Protein AF-A0A3N5PCS7-F1 (afdb_monomer)

pLDDT: mean 77.12, std 12.16, range [42.31, 93.19]

Secondary structure (DSSP, 8-state):
---SS-----HHHHHHTT--SSEEEEEETTEEEEEE--------S--HHHHHHHHHHHHHSPPPSSTTTTTSHHHHHH----

Sequence (82 aa):
MTVREGVWIDEEWLRTAGLGRDLQIEVQPGEIRISDLPAERKSDEPSLRGWETFRDMGRKAKPGKLPNASVDHDRYLYGKGK

Foldseek 3Di:
DDDPDDDDDDPVNCVVVVEDPAWDWDDDVVDIDIDHDPPPCPVPPDPPVNVVVVVVCVVPDDQDPDNPCVPCVCCVVPVPDD

Structure (mmCIF, N/CA/C/O backbone):
data_AF-A0A3N5PCS7-F1
#
_entry.id   AF-A0A3N5PCS7-F1
#
loop_
_atom_site.group_PDB
_atom_site.id
_atom_site.type_symbol
_atom_site.label_atom_id
_atom_site.label_alt_id
_atom_site.label_comp_id
_atom_site.label_asym_id
_atom_site.label_entity_id
_atom_site.label_seq_id
_atom_site.pdbx_PDB_ins_code
_atom_site.Cartn_x
_atom_site.Cartn_y
_atom_site.Cartn_z
_atom_site.occupancy
_atom_site.B_iso_or_equiv
_atom_site.auth_seq_id
_atom_site.auth_comp_id
_atom_site.auth_asym_id
_atom_site.auth_atom_id
_atom_site.pdbx_PDB_model_num
ATOM 1 N N . MET A 1 1 ? 8.866 -9.868 15.739 1.00 47.50 1 MET A N 1
ATOM 2 C CA . MET A 1 1 ? 7.614 -9.094 15.842 1.00 47.50 1 MET A CA 1
ATOM 3 C C . MET A 1 1 ? 6.653 -9.950 16.641 1.00 47.50 1 MET A C 1
ATOM 5 O O . MET A 1 1 ? 6.263 -11.002 16.158 1.00 47.50 1 MET A O 1
ATOM 9 N N . THR A 1 2 ? 6.415 -9.602 17.902 1.00 54.25 2 THR A N 1
ATOM 10 C CA . THR A 1 2 ? 5.686 -10.470 18.836 1.00 54.25 2 THR A CA 1
ATOM 11 C C . THR A 1 2 ? 4.298 -9.878 19.017 1.00 54.25 2 THR A C 1
ATOM 13 O O . THR A 1 2 ? 4.159 -8.819 19.629 1.00 54.25 2 THR A O 1
ATOM 16 N N . VAL A 1 3 ? 3.292 -10.506 18.407 1.00 64.50 3 VAL A N 1
ATOM 17 C CA . VAL A 1 3 ? 1.886 -10.124 18.586 1.00 64.50 3 VAL A CA 1
ATOM 18 C C . VAL A 1 3 ? 1.545 -10.316 20.062 1.00 64.50 3 VAL A C 1
ATOM 20 O O . VAL A 1 3 ? 1.770 -11.398 20.599 1.00 64.50 3 VAL A O 1
ATOM 23 N N . ARG A 1 4 ? 1.077 -9.254 20.729 1.00 74.00 4 ARG A N 1
ATOM 24 C CA . ARG A 1 4 ? 0.691 -9.316 22.147 1.00 74.00 4 ARG A CA 1
ATOM 25 C C . ARG A 1 4 ? -0.680 -9.965 22.313 1.00 74.00 4 ARG A C 1
ATOM 27 O O . ARG A 1 4 ? -0.812 -10.879 23.111 1.00 74.00 4 ARG A O 1
ATOM 34 N N . GLU A 1 5 ? -1.646 -9.5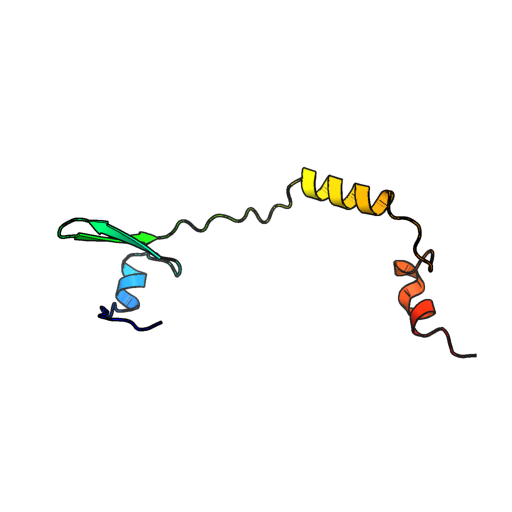28 21.513 1.00 74.12 5 GLU A N 1
ATOM 35 C CA . GLU A 1 5 ? -3.002 -10.069 21.405 1.00 74.12 5 GLU A CA 1
ATOM 36 C C . GLU A 1 5 ? -3.473 -9.851 19.960 1.00 74.12 5 GLU A C 1
ATOM 38 O O . GLU A 1 5 ? -3.048 -8.891 19.310 1.00 74.12 5 GLU A O 1
ATOM 43 N N . GLY A 1 6 ? -4.287 -10.762 19.430 1.00 80.38 6 GLY A N 1
ATOM 44 C CA . GLY A 1 6 ? -4.745 -10.718 18.043 1.00 80.38 6 GLY A CA 1
ATOM 45 C C . GLY A 1 6 ? -6.177 -11.214 17.917 1.00 80.38 6 GLY A C 1
ATOM 46 O O . GLY A 1 6 ? -6.597 -12.109 18.648 1.00 80.38 6 GLY A O 1
ATOM 47 N N . VAL A 1 7 ? -6.913 -10.627 16.979 1.00 83.75 7 VAL A N 1
ATOM 48 C CA . VAL A 1 7 ? -8.267 -11.048 16.615 1.00 83.75 7 VAL A CA 1
ATOM 49 C C . VAL A 1 7 ? -8.184 -11.784 15.287 1.00 83.75 7 VAL A C 1
ATOM 51 O O . VAL A 1 7 ? -7.588 -11.283 14.335 1.00 83.75 7 VAL A O 1
ATOM 54 N N . TRP A 1 8 ? -8.775 -12.974 15.232 1.00 86.00 8 TRP A N 1
ATOM 55 C CA . TRP A 1 8 ? -8.942 -13.701 13.981 1.00 86.00 8 TRP A CA 1
ATOM 56 C C . TRP A 1 8 ? -10.191 -13.193 13.274 1.00 86.00 8 TRP A C 1
ATOM 58 O O . TRP A 1 8 ? -11.284 -13.225 13.837 1.00 86.00 8 TRP A O 1
ATOM 68 N N . ILE A 1 9 ? -10.005 -12.716 12.048 1.00 84.25 9 ILE A N 1
ATOM 69 C CA . ILE A 1 9 ? -11.083 -12.301 11.157 1.00 84.25 9 ILE A CA 1
ATOM 70 C C . ILE A 1 9 ? -11.147 -13.329 10.036 1.00 84.25 9 ILE A C 1
ATOM 72 O O . ILE A 1 9 ? -10.120 -13.683 9.456 1.00 84.25 9 ILE A O 1
ATOM 76 N N . ASP A 1 10 ? -12.351 -13.817 9.768 1.00 87.38 10 ASP A N 1
ATOM 77 C CA . ASP A 1 10 ? -12.587 -14.774 8.699 1.00 87.38 10 ASP A CA 1
ATOM 78 C C . ASP A 1 10 ? -12.362 -14.133 7.314 1.00 87.38 10 ASP A C 1
ATOM 80 O O . ASP A 1 10 ? -12.712 -12.973 7.076 1.00 87.38 10 ASP A O 1
ATOM 84 N N . GLU A 1 11 ? -11.764 -14.883 6.389 1.00 82.75 11 GLU A N 1
ATOM 85 C CA . GLU A 1 11 ? -11.452 -14.377 5.049 1.00 82.75 11 GLU A CA 1
ATOM 86 C C . GLU A 1 11 ? -12.720 -14.081 4.228 1.00 82.75 11 GLU A C 1
ATOM 88 O O . GLU A 1 11 ? -12.753 -13.118 3.458 1.00 82.75 11 GLU A O 1
ATOM 93 N N . GLU A 1 12 ? -13.782 -14.870 4.396 1.00 88.06 12 GLU A N 1
ATOM 94 C CA . GLU A 1 12 ? -15.069 -14.649 3.736 1.00 88.06 12 GLU A CA 1
ATOM 95 C C . GLU A 1 12 ? -15.720 -13.354 4.227 1.00 88.06 12 GLU A C 1
ATOM 97 O O . GLU A 1 12 ? -16.308 -12.612 3.434 1.00 88.06 12 GLU A O 1
ATOM 102 N N . TRP A 1 13 ? -15.545 -13.025 5.511 1.00 90.06 13 TRP A N 1
ATOM 103 C CA . TRP A 1 13 ? -15.994 -11.747 6.059 1.00 90.06 13 TRP A CA 1
ATOM 104 C C . TRP A 1 13 ? -15.280 -10.570 5.387 1.00 90.06 13 TRP A C 1
ATOM 106 O O . TRP A 1 13 ? -15.948 -9.639 4.937 1.00 90.06 13 TRP A O 1
ATOM 116 N N . LEU A 1 14 ? -13.949 -10.633 5.241 1.00 84.88 14 LEU A N 1
ATOM 117 C CA . LEU A 1 14 ? -13.171 -9.587 4.558 1.00 84.88 14 LEU A CA 1
ATOM 118 C C . LEU A 1 14 ? -13.640 -9.393 3.110 1.00 84.88 14 LEU A C 1
ATOM 120 O O . LEU A 1 14 ? -13.852 -8.265 2.667 1.00 84.88 14 LEU A O 1
ATOM 124 N N . ARG A 1 15 ? -13.884 -10.497 2.395 1.00 83.69 15 ARG A N 1
ATOM 125 C CA . ARG A 1 15 ? -14.399 -10.472 1.017 1.00 83.69 15 ARG A CA 1
ATOM 126 C C . ARG A 1 15 ? -15.801 -9.873 0.936 1.00 83.69 15 ARG A C 1
ATOM 128 O O . ARG A 1 15 ? -16.067 -9.071 0.045 1.00 83.69 15 ARG A O 1
ATOM 135 N N . THR A 1 16 ? -16.684 -10.236 1.864 1.00 88.25 16 THR A N 1
ATOM 136 C CA . THR A 1 16 ? -18.066 -9.729 1.925 1.00 88.25 16 THR A CA 1
ATOM 137 C C . THR A 1 16 ? -18.109 -8.242 2.264 1.00 88.25 16 THR A C 1
ATOM 139 O O . THR A 1 16 ? -18.925 -7.508 1.713 1.00 88.25 16 THR A O 1
ATOM 142 N N . ALA A 1 17 ? -17.196 -7.779 3.121 1.00 87.00 17 ALA A N 1
ATOM 143 C CA . ALA A 1 17 ? -17.018 -6.366 3.442 1.00 87.00 17 ALA A CA 1
ATOM 144 C C . ALA A 1 17 ? -16.463 -5.542 2.263 1.00 87.00 17 ALA A C 1
ATOM 146 O O . ALA A 1 17 ? -16.381 -4.319 2.359 1.00 87.00 17 ALA A O 1
ATOM 147 N N . GLY A 1 18 ? -16.095 -6.194 1.154 1.00 85.56 18 GLY A N 1
ATOM 148 C CA . GLY A 1 18 ? -15.491 -5.550 -0.006 1.00 85.56 18 GLY A CA 1
ATOM 149 C C . GLY A 1 18 ? -14.058 -5.094 0.241 1.00 85.56 18 GLY A C 1
ATOM 150 O O . GLY A 1 18 ? -13.559 -4.298 -0.545 1.00 85.56 18 GLY A O 1
ATOM 151 N N . LEU A 1 19 ? -13.418 -5.592 1.305 1.00 85.44 19 LEU A N 1
ATOM 152 C CA . LEU A 1 19 ? -12.083 -5.178 1.702 1.00 85.44 19 LEU A CA 1
ATOM 153 C C . LEU A 1 19 ? -11.006 -5.906 0.877 1.00 85.44 19 LEU A C 1
ATOM 155 O O . LEU A 1 19 ? -11.086 -7.109 0.611 1.00 85.44 19 LEU A O 1
ATOM 159 N N . GLY A 1 20 ? -9.990 -5.163 0.456 1.00 77.06 20 GLY A N 1
ATOM 160 C CA . GLY A 1 20 ? -8.842 -5.616 -0.313 1.00 77.06 20 GLY A CA 1
ATOM 161 C C . GLY A 1 20 ? -7.749 -6.268 0.537 1.00 77.06 20 GLY A C 1
ATOM 162 O O . GLY A 1 20 ? -7.921 -6.608 1.703 1.00 77.06 20 GLY A O 1
ATOM 163 N N . ARG A 1 21 ? -6.578 -6.472 -0.079 1.00 76.25 21 ARG A N 1
ATOM 164 C CA . ARG A 1 21 ? -5.405 -7.065 0.595 1.00 76.25 21 ARG A CA 1
ATOM 165 C C . ARG A 1 21 ? -4.698 -6.086 1.528 1.00 76.25 21 ARG A C 1
ATOM 167 O O . ARG A 1 21 ? -4.108 -6.513 2.516 1.00 76.25 21 ARG A O 1
ATOM 174 N N . ASP A 1 22 ? -4.752 -4.804 1.187 1.00 83.50 22 ASP A N 1
ATOM 175 C CA . ASP A 1 22 ? -4.108 -3.731 1.929 1.00 83.50 22 ASP A CA 1
ATOM 176 C C . ASP A 1 22 ? -5.170 -2.994 2.744 1.00 83.50 22 ASP A C 1
ATOM 178 O O . ASP A 1 22 ? -6.050 -2.326 2.199 1.00 83.50 22 ASP A O 1
ATOM 182 N N . LEU A 1 23 ? -5.090 -3.147 4.062 1.00 85.38 23 LEU A N 1
ATOM 183 C CA . LEU A 1 23 ? -6.065 -2.608 5.002 1.00 85.38 23 LEU A CA 1
ATOM 184 C C . LEU A 1 23 ? -5.461 -1.445 5.784 1.00 85.38 23 LEU A C 1
ATOM 186 O O . LEU A 1 23 ? -4.312 -1.497 6.226 1.00 85.38 23 LEU A O 1
ATOM 190 N N . GLN A 1 24 ? -6.271 -0.419 6.012 1.00 86.50 24 GLN A N 1
ATOM 191 C CA . GLN A 1 24 ? -6.004 0.648 6.961 1.00 86.50 24 GLN A CA 1
ATOM 192 C C . GLN A 1 24 ? -6.819 0.400 8.232 1.00 86.50 24 GLN A C 1
ATOM 194 O O . GLN A 1 24 ? -8.018 0.130 8.169 1.00 86.50 24 GLN A O 1
ATOM 199 N N . ILE A 1 25 ? -6.161 0.500 9.389 1.00 88.19 25 ILE A N 1
ATOM 200 C CA . ILE A 1 25 ? -6.797 0.349 10.700 1.00 88.19 25 ILE A CA 1
ATOM 201 C C . ILE A 1 25 ? -6.727 1.688 11.432 1.00 88.19 25 ILE A C 1
ATOM 203 O O . ILE A 1 25 ? -5.639 2.226 11.644 1.00 88.19 25 ILE A O 1
ATOM 207 N N . GLU A 1 26 ? -7.880 2.204 11.849 1.00 89.75 26 GLU A N 1
ATOM 208 C CA . GLU A 1 26 ? -8.003 3.379 12.710 1.00 89.75 26 GLU A CA 1
ATOM 209 C C . GLU A 1 26 ? -8.637 2.968 14.044 1.00 89.75 26 GLU A C 1
ATOM 211 O O . GLU A 1 26 ? -9.637 2.251 14.080 1.00 89.75 26 GLU A O 1
ATOM 216 N N . VAL A 1 27 ? -8.050 3.410 15.157 1.00 90.94 27 VAL A N 1
ATOM 217 C CA . VAL A 1 27 ? -8.530 3.081 16.505 1.00 90.94 27 VAL A CA 1
ATOM 218 C C . VAL A 1 27 ? -9.114 4.333 17.145 1.00 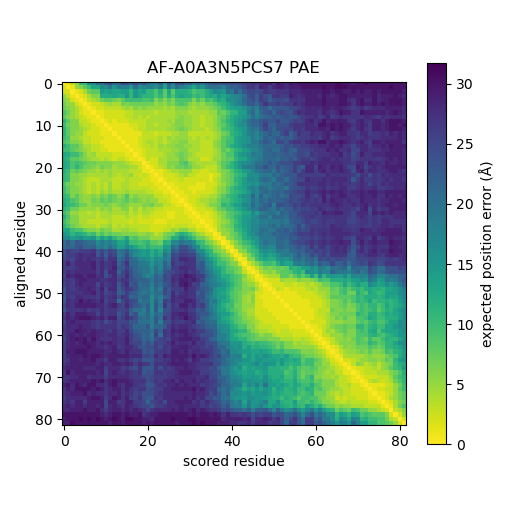90.94 27 VAL A C 1
ATOM 220 O O . VAL A 1 27 ? -8.413 5.330 17.318 1.00 90.94 27 VAL A O 1
ATOM 223 N N . GLN A 1 28 ? -10.386 4.263 17.528 1.00 90.88 28 GLN A N 1
ATOM 224 C CA . GLN A 1 28 ? -11.101 5.304 18.262 1.00 90.88 28 GLN A CA 1
ATOM 225 C C . GLN A 1 28 ? -11.561 4.760 19.628 1.00 90.88 28 GLN A C 1
ATOM 227 O O . GLN A 1 28 ? -11.608 3.545 19.838 1.00 90.88 28 GLN A O 1
ATOM 232 N N . PRO A 1 29 ? -11.887 5.623 20.607 1.00 93.19 29 PRO A N 1
ATOM 233 C CA . PRO A 1 29 ? -12.413 5.160 21.887 1.00 93.19 29 PRO A CA 1
ATOM 234 C C . PRO A 1 29 ? -13.694 4.331 21.700 1.00 93.19 29 PRO A C 1
ATOM 236 O O . PRO A 1 29 ? -14.731 4.861 21.314 1.00 93.19 29 PRO A O 1
ATOM 239 N N . GLY A 1 30 ? -13.614 3.027 21.980 1.00 92.25 30 GLY A N 1
ATOM 240 C CA . GLY A 1 30 ? -14.736 2.091 21.849 1.00 92.25 30 GLY A CA 1
ATOM 241 C C . GLY A 1 30 ? -14.972 1.528 20.442 1.00 92.25 30 GLY A C 1
ATOM 242 O O . GLY A 1 30 ? -15.905 0.748 20.276 1.00 92.25 30 GLY A O 1
ATOM 243 N N . GLU A 1 31 ? -14.147 1.871 19.446 1.00 91.81 31 GLU A N 1
ATOM 244 C CA . GLU A 1 31 ? -14.346 1.446 18.053 1.00 91.81 31 GLU A CA 1
ATOM 245 C C . GLU A 1 31 ? -13.011 1.180 17.332 1.00 91.81 31 GLU A C 1
ATOM 247 O O . GLU A 1 31 ? -12.047 1.932 17.473 1.00 91.81 31 GLU A O 1
ATOM 252 N N . ILE A 1 32 ? -12.963 0.123 16.515 1.00 89.44 32 ILE A N 1
ATOM 253 C CA . ILE A 1 32 ? -11.882 -0.121 15.551 1.00 89.44 32 ILE A CA 1
ATOM 254 C C . ILE A 1 32 ? -12.493 -0.061 14.154 1.00 89.44 32 ILE A C 1
ATOM 256 O O . ILE A 1 32 ? -13.403 -0.829 13.846 1.00 89.44 32 ILE A O 1
ATOM 260 N N . ARG A 1 33 ? -11.981 0.835 13.308 1.00 89.38 33 ARG A N 1
ATOM 261 C CA . ARG A 1 33 ? -12.395 0.969 11.910 1.00 89.38 33 ARG A CA 1
ATOM 262 C C . ARG A 1 33 ? -11.369 0.315 11.004 1.00 89.38 33 ARG A C 1
ATOM 264 O O . ARG A 1 33 ? -10.176 0.589 11.114 1.00 89.38 33 ARG A O 1
ATOM 271 N N . ILE A 1 34 ? -11.857 -0.538 10.112 1.00 89.12 34 ILE A N 1
ATOM 272 C CA . ILE A 1 34 ? -11.067 -1.189 9.071 1.00 89.12 34 ILE A CA 1
ATOM 273 C C . ILE A 1 34 ? -11.590 -0.666 7.740 1.00 89.12 34 ILE A C 1
ATOM 275 O O . ILE A 1 34 ? -12.779 -0.793 7.450 1.00 89.12 34 ILE A O 1
ATOM 279 N N . SER A 1 35 ? -10.714 -0.060 6.952 1.00 87.88 35 SER A N 1
ATOM 280 C CA . SER A 1 35 ? -11.033 0.437 5.618 1.00 87.88 35 SER A CA 1
ATOM 281 C C . SER A 1 35 ? -10.009 -0.058 4.615 1.00 87.88 35 SER A C 1
ATOM 283 O O . SER A 1 35 ? -8.881 -0.394 4.977 1.00 87.88 35 SER A O 1
ATOM 285 N N . ASP A 1 36 ? -10.380 -0.056 3.341 1.00 86.12 36 ASP A N 1
ATOM 286 C CA . ASP A 1 36 ? -9.401 -0.255 2.285 1.00 86.12 36 ASP A CA 1
ATOM 287 C C . ASP A 1 36 ? -8.397 0.876 2.297 1.00 86.12 36 ASP A C 1
ATOM 289 O O . ASP A 1 36 ? -8.768 2.054 2.294 1.00 86.12 36 ASP A O 1
ATOM 293 N N . LEU A 1 37 ? -7.117 0.513 2.281 1.00 77.75 37 LEU A N 1
ATOM 294 C CA . LEU A 1 37 ? -6.110 1.478 1.909 1.00 77.75 37 LEU A CA 1
ATOM 295 C C . LEU A 1 37 ? -6.321 1.723 0.410 1.00 77.75 37 LEU A C 1
ATOM 297 O O . LEU A 1 37 ? -6.174 0.777 -0.373 1.00 77.75 37 LEU A O 1
ATOM 301 N N . PRO A 1 38 ? -6.700 2.941 -0.030 1.00 63.91 38 PRO A N 1
ATOM 302 C CA . PRO A 1 38 ? -6.723 3.227 -1.449 1.00 63.91 3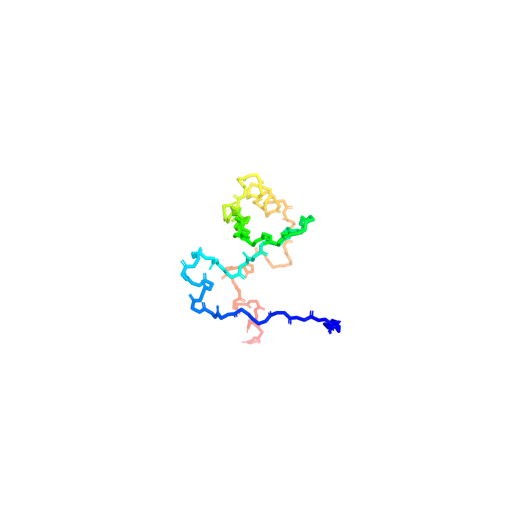8 PRO A CA 1
ATOM 303 C C . PRO A 1 38 ? -5.311 2.942 -1.924 1.00 63.91 38 PRO A C 1
ATOM 305 O O . PRO A 1 38 ? -4.374 3.579 -1.440 1.00 63.91 38 PRO A O 1
ATOM 308 N N . ALA A 1 39 ? -5.158 1.940 -2.797 1.00 56.34 39 ALA A N 1
ATOM 309 C CA . ALA A 1 39 ? -3.881 1.667 -3.422 1.00 56.34 39 ALA A CA 1
ATOM 310 C C . ALA A 1 39 ? -3.377 3.027 -3.885 1.00 56.34 39 ALA A C 1
ATOM 312 O O . ALA A 1 39 ? -4.047 3.675 -4.699 1.00 56.34 39 ALA A O 1
ATOM 313 N N . GLU A 1 40 ? -2.270 3.504 -3.304 1.00 52.97 40 GLU A N 1
ATOM 314 C CA . GLU A 1 40 ? -1.53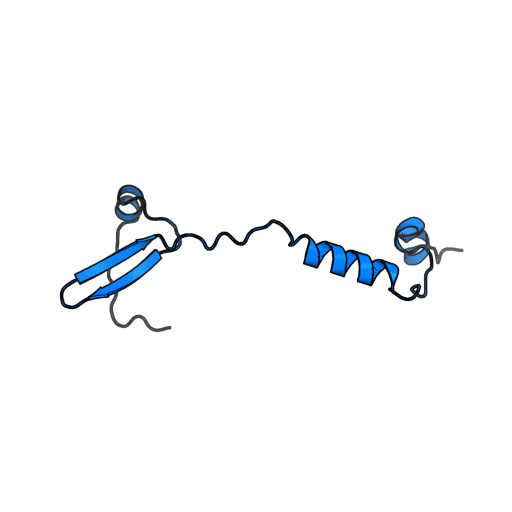9 4.594 -3.914 1.00 52.97 40 GLU A CA 1
ATOM 315 C C . GLU A 1 40 ? -1.342 4.094 -5.330 1.00 52.97 40 GLU A C 1
ATOM 317 O O . GLU A 1 40 ? -0.621 3.119 -5.561 1.00 52.97 40 GLU A O 1
ATOM 322 N N . ARG A 1 41 ? -2.102 4.664 -6.268 1.00 51.16 41 ARG A N 1
ATOM 323 C CA . ARG A 1 41 ? -1.887 4.419 -7.674 1.00 51.16 41 ARG A CA 1
ATOM 324 C C . ARG A 1 41 ? -0.500 4.988 -7.875 1.00 51.16 41 ARG A C 1
ATOM 326 O O . ARG A 1 41 ? -0.356 6.184 -8.110 1.00 51.16 41 ARG A O 1
ATOM 333 N N . LYS A 1 42 ? 0.524 4.148 -7.711 1.00 50.25 42 LYS A N 1
ATOM 334 C CA . LYS A 1 42 ? 1.800 4.342 -8.365 1.00 50.25 42 LYS A CA 1
ATOM 335 C C . LYS A 1 42 ? 1.379 4.497 -9.805 1.00 50.25 42 LYS A C 1
ATOM 337 O O . LYS A 1 42 ? 0.918 3.550 -10.433 1.00 50.25 42 LYS A O 1
ATOM 342 N N . SER A 1 43 ? 1.337 5.744 -10.250 1.00 51.16 43 SER A N 1
ATOM 343 C CA . SER A 1 43 ? 1.150 6.052 -11.643 1.00 51.16 43 SER A CA 1
ATOM 344 C C . SER A 1 43 ? 2.332 5.376 -12.317 1.00 51.16 43 SER A C 1
ATOM 346 O O . SER A 1 43 ? 3.444 5.896 -12.294 1.00 51.16 43 SER A O 1
ATOM 348 N N . ASP A 1 44 ? 2.097 4.184 -12.852 1.00 54.12 44 ASP A N 1
ATOM 349 C CA . ASP A 1 44 ? 3.042 3.464 -13.700 1.00 54.12 44 ASP A CA 1
ATOM 350 C C . ASP A 1 44 ? 3.271 4.209 -15.024 1.00 54.12 44 ASP A C 1
ATOM 352 O O . ASP A 1 44 ? 4.014 3.742 -15.883 1.00 54.12 44 ASP A O 1
ATOM 356 N N . GLU A 1 45 ? 2.670 5.389 -15.203 1.00 57.88 45 GLU A N 1
ATOM 357 C CA . GLU A 1 45 ? 3.099 6.334 -16.216 1.00 57.88 45 GLU A CA 1
ATOM 358 C C . GLU A 1 45 ? 4.447 6.935 -15.803 1.00 57.88 45 GLU A C 1
ATOM 360 O O . GLU A 1 45 ? 4.512 7.741 -14.864 1.00 57.88 45 GLU A O 1
ATOM 365 N N . PRO A 1 46 ? 5.550 6.576 -16.490 1.00 60.50 46 PRO A N 1
ATOM 366 C CA . PRO A 1 46 ? 6.803 7.272 -16.287 1.00 60.50 46 PRO A CA 1
ATOM 367 C C . PRO A 1 46 ? 6.546 8.751 -16.546 1.00 60.50 46 PRO A C 1
ATOM 369 O O . PRO A 1 46 ? 6.091 9.128 -17.627 1.00 60.50 46 PRO A O 1
ATOM 372 N N . SER A 1 47 ? 6.822 9.593 -15.545 1.00 73.44 47 SER A N 1
ATOM 373 C CA . SER A 1 47 ? 6.667 11.037 -15.715 1.00 73.44 47 SER A CA 1
ATOM 374 C C . SER A 1 47 ? 7.378 11.455 -17.006 1.00 73.44 47 SER A C 1
ATOM 376 O O . SER A 1 47 ? 8.550 11.118 -17.200 1.00 73.44 47 SER A O 1
ATOM 378 N N . LEU A 1 48 ? 6.678 12.160 -17.903 1.00 74.19 48 LEU A N 1
ATOM 379 C CA . LEU A 1 48 ? 7.236 12.640 -19.179 1.00 74.19 48 LEU A CA 1
ATOM 380 C C . LEU A 1 48 ? 8.615 13.284 -18.969 1.00 74.19 48 LEU A C 1
ATOM 382 O O . LEU A 1 48 ? 9.565 13.002 -19.694 1.00 74.19 48 LEU A O 1
ATOM 386 N N . ARG A 1 49 ? 8.748 14.034 -17.871 1.00 76.38 49 ARG A N 1
ATOM 387 C CA . ARG A 1 49 ? 9.989 14.658 -17.410 1.00 76.38 49 ARG A CA 1
ATOM 388 C C . ARG A 1 49 ? 11.092 13.660 -17.038 1.00 76.38 49 ARG A C 1
ATOM 390 O O . ARG A 1 49 ? 12.254 13.877 -17.381 1.00 76.38 49 ARG A O 1
ATOM 397 N N . GLY A 1 50 ? 10.763 12.575 -16.338 1.00 79.44 50 GLY A N 1
ATOM 398 C CA . GLY A 1 50 ? 11.706 11.492 -16.048 1.00 79.44 50 GLY A CA 1
ATOM 399 C C . GLY A 1 50 ? 12.192 10.813 -17.328 1.00 79.44 50 GLY A C 1
ATOM 400 O O . GLY A 1 50 ? 13.378 10.507 -17.456 1.00 79.44 50 GLY A O 1
ATOM 401 N N . TRP A 1 51 ? 11.306 10.669 -18.315 1.00 82.44 51 TRP A N 1
ATOM 402 C CA . TRP A 1 51 ? 11.640 10.040 -19.589 1.00 82.44 51 TRP A CA 1
ATOM 403 C C . TRP A 1 51 ? 12.484 10.922 -20.511 1.00 82.44 51 TRP A C 1
ATOM 405 O O . TRP A 1 51 ? 13.436 10.448 -21.137 1.00 82.44 51 TRP A O 1
ATOM 415 N N . GLU A 1 52 ? 12.217 12.224 -20.522 1.00 86.12 52 GLU A N 1
ATOM 416 C CA . GLU A 1 52 ? 13.079 13.223 -21.155 1.00 86.12 52 GLU A CA 1
ATOM 417 C C . GLU A 1 52 ? 14.465 13.267 -20.508 1.00 86.12 52 GLU A C 1
ATOM 419 O O . GLU A 1 52 ? 15.470 13.248 -21.218 1.00 86.12 52 GLU A O 1
ATOM 424 N N . THR A 1 53 ? 14.527 13.239 -19.173 1.00 86.31 53 THR A N 1
ATOM 425 C CA . THR A 1 53 ? 15.792 13.235 -18.421 1.00 86.31 53 THR A CA 1
ATOM 426 C C . THR A 1 53 ? 16.625 11.995 -18.748 1.00 86.31 53 THR A C 1
ATOM 428 O O . THR A 1 53 ? 17.816 12.108 -19.037 1.00 86.31 53 THR A O 1
ATOM 431 N N . PHE A 1 54 ? 16.004 10.814 -18.775 1.00 84.19 54 PHE A N 1
ATOM 432 C CA . PHE A 1 54 ? 16.681 9.569 -19.139 1.00 84.19 54 PHE A CA 1
ATOM 433 C C . PHE A 1 54 ? 17.219 9.600 -20.580 1.00 84.19 54 PHE A C 1
ATOM 435 O O . PHE A 1 54 ? 18.366 9.226 -20.831 1.00 84.19 54 PHE A O 1
ATOM 442 N N . ARG A 1 55 ? 16.427 10.102 -21.538 1.00 85.81 55 ARG A N 1
ATOM 443 C CA . ARG A 1 55 ? 16.874 10.263 -22.933 1.00 85.81 55 ARG A CA 1
ATOM 444 C C . ARG A 1 55 ? 18.021 11.260 -23.065 1.00 85.81 55 ARG A C 1
ATOM 446 O O . ARG A 1 55 ? 18.945 11.013 -23.838 1.00 85.81 55 ARG A O 1
ATOM 453 N N . ASP A 1 56 ? 17.971 12.366 -22.332 1.00 89.56 56 ASP A N 1
ATOM 454 C CA . ASP A 1 56 ? 19.026 13.379 -22.335 1.00 89.56 56 ASP A CA 1
ATOM 455 C C . ASP A 1 56 ? 20.338 12.829 -21.754 1.00 89.56 56 ASP A C 1
ATOM 457 O O . ASP A 1 56 ? 21.400 13.012 -22.350 1.00 89.56 56 ASP A O 1
ATOM 461 N N . MET A 1 57 ? 20.265 12.045 -20.671 1.00 85.69 57 MET A N 1
ATOM 462 C CA . MET A 1 57 ? 21.417 11.308 -20.138 1.00 85.69 57 MET A CA 1
ATOM 463 C C . MET A 1 57 ? 22.009 10.348 -21.174 1.00 85.69 57 MET A C 1
ATOM 465 O O . MET A 1 57 ? 23.224 10.324 -21.344 1.00 85.69 57 MET A O 1
ATOM 469 N N . GLY A 1 58 ? 21.174 9.606 -21.909 1.00 82.69 58 GLY A N 1
ATOM 470 C CA . GLY A 1 58 ? 21.632 8.717 -22.980 1.00 82.69 5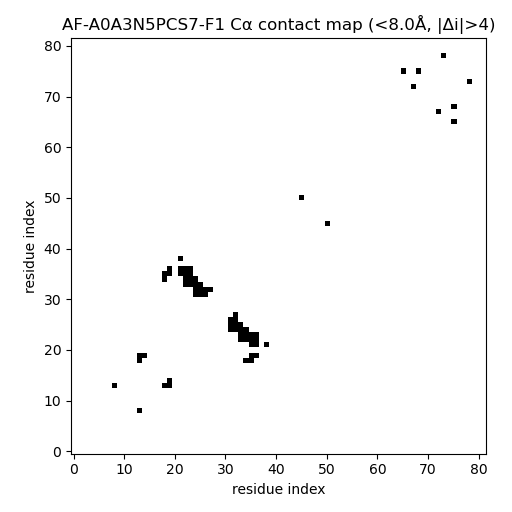8 GLY A CA 1
ATOM 471 C C . GLY A 1 58 ? 22.345 9.454 -24.120 1.00 82.69 58 GLY A C 1
ATOM 472 O O . GLY A 1 58 ? 23.387 9.001 -24.583 1.00 82.69 58 GLY A O 1
ATOM 473 N N . ARG A 1 59 ? 21.838 10.621 -24.544 1.00 81.75 59 ARG A N 1
ATOM 474 C CA . ARG A 1 59 ? 22.475 11.447 -25.593 1.00 81.75 59 ARG A CA 1
ATOM 475 C C . ARG A 1 59 ? 23.793 12.074 -25.140 1.00 81.75 59 ARG A C 1
ATOM 477 O O . ARG A 1 59 ? 24.694 12.246 -25.954 1.00 81.75 59 ARG A O 1
ATOM 484 N N . LYS A 1 60 ? 23.886 12.451 -23.863 1.00 84.62 60 LYS A N 1
ATOM 485 C CA . LYS A 1 60 ? 25.078 13.070 -23.260 1.00 84.62 60 LYS A CA 1
ATOM 486 C C . LYS A 1 60 ? 26.082 12.049 -22.732 1.00 84.62 60 LYS A C 1
ATOM 488 O O . LYS A 1 60 ? 27.179 12.435 -22.323 1.00 84.62 60 LYS A O 1
ATOM 493 N N . ALA A 1 61 ? 25.722 10.767 -22.710 1.00 80.62 61 ALA A N 1
ATOM 494 C CA . ALA A 1 61 ? 26.622 9.712 -22.293 1.00 80.62 61 ALA A CA 1
ATOM 495 C C . ALA A 1 61 ? 27.860 9.725 -23.193 1.00 80.62 61 ALA A C 1
ATOM 497 O O . ALA A 1 61 ? 27.769 9.737 -24.422 1.00 80.62 61 ALA A O 1
ATOM 498 N N . LYS A 1 62 ? 29.040 9.737 -22.568 1.00 78.69 62 LYS A N 1
ATOM 499 C CA . LYS A 1 62 ? 30.290 9.593 -23.311 1.00 78.69 62 LYS A CA 1
ATOM 500 C C . LYS A 1 62 ? 30.260 8.245 -24.035 1.00 78.69 62 LYS A C 1
ATOM 502 O O . LYS A 1 62 ? 29.813 7.269 -23.426 1.00 78.69 62 LYS A O 1
ATOM 507 N N . PRO A 1 63 ? 30.751 8.168 -25.283 1.00 74.38 63 PRO A N 1
ATOM 508 C CA . PRO A 1 63 ? 30.881 6.897 -25.974 1.00 74.38 63 PRO A CA 1
ATOM 509 C C . PRO A 1 63 ? 31.585 5.893 -25.062 1.00 74.38 63 PRO A C 1
ATOM 511 O O . PRO A 1 63 ? 32.647 6.182 -24.501 1.00 74.38 63 PRO A O 1
ATOM 514 N N . GLY A 1 64 ? 30.964 4.728 -24.873 1.00 72.12 64 GLY A N 1
ATOM 515 C CA . GLY A 1 64 ? 31.625 3.622 -24.198 1.00 72.12 64 GLY A CA 1
ATOM 516 C C . GLY A 1 64 ? 32.877 3.205 -24.974 1.00 72.12 64 GLY A C 1
ATOM 517 O O . GLY A 1 64 ? 33.077 3.591 -26.124 1.00 72.12 64 GLY A O 1
ATOM 518 N N . LYS A 1 65 ? 33.717 2.353 -24.379 1.00 74.06 65 LYS A N 1
ATOM 519 C CA . LYS A 1 65 ? 34.902 1.802 -25.072 1.00 74.06 65 LYS A CA 1
ATOM 520 C C . LYS A 1 65 ? 34.551 1.076 -26.380 1.00 74.06 65 LYS A C 1
ATOM 522 O O . LYS A 1 65 ? 35.421 0.871 -27.219 1.00 74.06 65 LYS A O 1
ATOM 527 N N . LEU A 1 66 ? 33.291 0.669 -26.521 1.00 73.06 66 LEU A N 1
ATOM 528 C CA . LEU A 1 66 ? 32.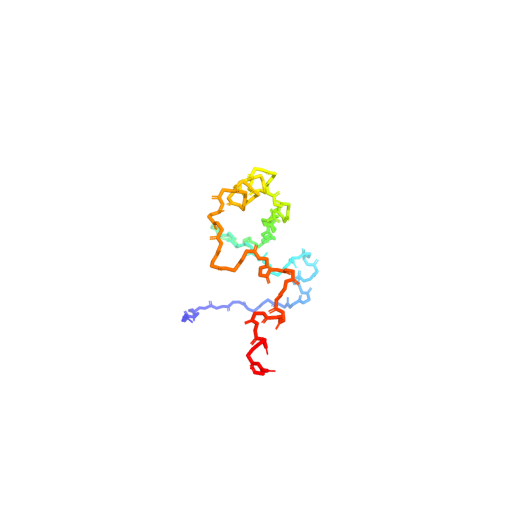749 -0.058 -27.653 1.00 73.06 66 LEU A CA 1
ATOM 529 C C . LEU A 1 66 ? 31.665 0.814 -28.310 1.00 73.06 66 LEU A C 1
ATOM 531 O O . LEU A 1 66 ? 30.608 1.005 -27.705 1.00 73.06 66 LEU 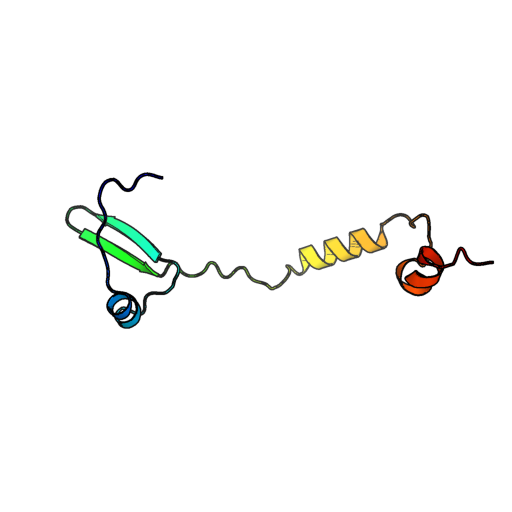A O 1
ATOM 535 N N . PRO A 1 67 ? 31.914 1.363 -29.511 1.00 70.62 67 PRO A N 1
ATOM 536 C CA . PRO A 1 67 ? 31.060 2.391 -30.111 1.00 70.62 67 PRO A CA 1
ATOM 537 C C . PRO A 1 67 ? 29.641 1.904 -30.436 1.00 70.62 67 PRO A C 1
ATOM 539 O O . PRO A 1 67 ? 28.704 2.686 -30.338 1.00 70.62 67 PRO A O 1
ATOM 542 N N . ASN A 1 68 ? 29.471 0.614 -30.749 1.00 75.56 68 ASN A N 1
ATOM 543 C CA . ASN A 1 68 ? 28.196 0.033 -31.183 1.00 75.56 68 ASN A CA 1
ATOM 544 C C . ASN A 1 68 ? 27.816 -1.201 -30.353 1.00 75.56 68 ASN A C 1
ATOM 546 O O . ASN A 1 68 ? 27.335 -2.189 -30.897 1.00 75.56 68 ASN A O 1
ATOM 550 N N . ALA A 1 69 ? 28.078 -1.193 -29.042 1.00 75.12 69 ALA A N 1
ATOM 551 C CA . ALA A 1 69 ? 27.898 -2.375 -28.188 1.00 75.12 69 ALA A CA 1
ATOM 552 C C . ALA A 1 69 ? 26.482 -2.976 -28.219 1.00 75.12 69 ALA A C 1
ATOM 554 O O . ALA A 1 69 ? 26.328 -4.180 -28.054 1.00 75.12 69 ALA A O 1
ATOM 555 N N . SER A 1 70 ? 25.461 -2.149 -28.447 1.00 74.06 70 SER A N 1
ATOM 556 C CA . SER A 1 70 ? 24.067 -2.582 -28.580 1.00 74.06 70 SER A CA 1
ATOM 557 C C . SER A 1 70 ? 23.743 -3.236 -29.927 1.00 74.06 70 SER A C 1
ATOM 559 O O . SER A 1 70 ? 22.790 -4.001 -30.003 1.00 74.06 70 SER A O 1
ATOM 561 N N . VAL A 1 71 ? 24.510 -2.935 -30.980 1.00 77.44 71 VAL A N 1
ATOM 562 C CA . VAL A 1 71 ? 24.310 -3.467 -32.341 1.00 77.44 71 VAL A CA 1
ATOM 563 C C . VAL A 1 71 ? 25.212 -4.675 -32.582 1.00 77.44 71 VAL A C 1
ATOM 565 O O . VAL A 1 71 ? 24.764 -5.702 -33.073 1.00 77.44 71 VAL A O 1
ATOM 568 N N . ASP A 1 72 ? 26.474 -4.574 -32.171 1.00 76.75 72 ASP A N 1
ATOM 569 C CA . ASP A 1 72 ? 27.509 -5.589 -32.375 1.00 76.75 72 ASP A CA 1
ATOM 570 C C . ASP A 1 72 ? 27.765 -6.404 -31.094 1.00 76.75 72 ASP A C 1
ATOM 572 O O . ASP A 1 72 ? 28.893 -6.830 -30.831 1.00 76.75 72 ASP A O 1
ATOM 576 N N . HIS A 1 73 ? 26.730 -6.585 -30.268 1.00 77.19 73 HIS A N 1
ATOM 577 C CA . HIS A 1 73 ? 26.798 -7.238 -28.957 1.00 77.19 73 HIS A CA 1
ATOM 578 C C . HIS A 1 73 ? 27.577 -8.561 -29.005 1.00 77.19 73 HIS A C 1
ATOM 580 O O . HIS A 1 73 ? 28.560 -8.744 -28.282 1.00 77.19 73 HIS A O 1
ATOM 586 N N . ASP A 1 74 ? 27.217 -9.432 -29.947 1.00 79.31 74 ASP A N 1
ATOM 587 C CA . ASP A 1 74 ? 27.815 -10.759 -30.080 1.00 79.31 74 ASP A CA 1
ATOM 588 C C . ASP A 1 74 ? 29.266 -10.698 -30.567 1.00 79.31 74 ASP A C 1
ATOM 590 O O . ASP A 1 74 ? 30.106 -11.484 -30.128 1.00 79.31 74 ASP A O 1
ATOM 594 N N . ARG A 1 75 ? 29.613 -9.713 -31.407 1.00 79.19 75 ARG A N 1
ATOM 595 C CA . ARG A 1 75 ? 31.004 -9.482 -31.827 1.00 79.19 75 ARG A CA 1
ATOM 596 C C . ARG A 1 75 ? 31.878 -9.114 -30.633 1.00 79.19 75 ARG A C 1
ATOM 598 O O . ARG A 1 75 ? 33.031 -9.527 -30.570 1.00 79.19 75 ARG A O 1
ATOM 605 N N . TYR A 1 76 ? 31.360 -8.328 -29.696 1.00 75.62 76 TYR A N 1
ATOM 606 C CA . TYR A 1 76 ? 32.134 -7.899 -28.535 1.00 75.62 76 TYR A CA 1
ATOM 607 C C . TYR A 1 76 ? 32.208 -8.948 -27.425 1.00 75.62 76 TYR A C 1
ATOM 609 O O . TYR A 1 76 ? 33.219 -8.995 -26.726 1.00 75.62 76 TYR A O 1
ATOM 617 N N . LEU A 1 77 ? 31.190 -9.799 -27.281 1.00 74.81 77 LEU A N 1
ATOM 618 C CA . LEU A 1 77 ? 31.205 -10.891 -26.304 1.00 74.81 77 LEU A CA 1
ATOM 619 C C . LEU A 1 77 ? 31.952 -12.132 -26.796 1.00 74.81 77 LEU A C 1
ATOM 621 O O . LEU A 1 77 ? 3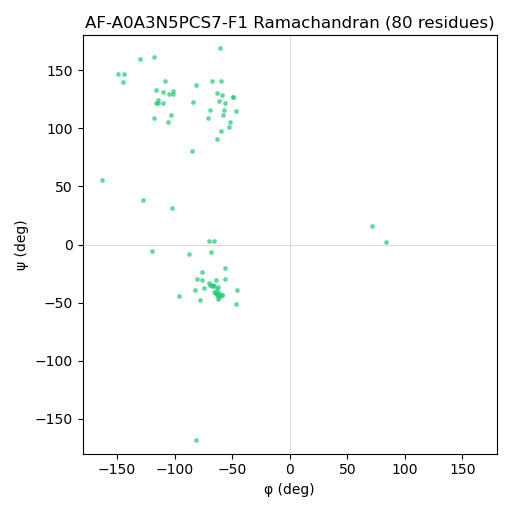2.671 -12.758 -26.019 1.00 74.81 77 LEU A O 1
ATOM 625 N N . TYR A 1 78 ? 31.812 -12.476 -28.076 1.00 80.38 78 TYR A N 1
ATOM 626 C CA . TYR A 1 78 ? 32.267 -13.759 -28.620 1.00 80.38 78 TYR A CA 1
ATOM 627 C C . TYR A 1 78 ? 33.318 -13.624 -29.729 1.00 80.38 78 TYR A C 1
ATOM 629 O O . TYR A 1 78 ? 33.883 -14.622 -30.165 1.00 80.38 78 TYR A O 1
ATOM 637 N N . GLY A 1 79 ? 33.642 -12.405 -30.172 1.00 66.31 79 GLY A N 1
ATOM 638 C CA . GLY A 1 79 ? 34.570 -12.162 -31.285 1.00 66.31 79 GLY A CA 1
ATOM 639 C C . GLY A 1 79 ? 36.047 -12.464 -31.012 1.00 66.31 79 GLY A C 1
ATOM 640 O O . GLY A 1 79 ? 36.871 -12.254 -31.899 1.00 66.31 79 GLY A O 1
ATOM 641 N N . LYS A 1 80 ? 36.420 -12.979 -29.833 1.00 59.50 80 LYS A N 1
ATOM 642 C CA . LYS A 1 80 ? 37.739 -13.601 -29.646 1.00 59.50 80 LYS A CA 1
ATOM 643 C C . LYS A 1 80 ? 37.686 -15.058 -30.091 1.00 59.50 80 LYS A C 1
ATOM 645 O O . LYS A 1 80 ? 37.571 -15.968 -29.279 1.00 59.50 80 LYS A O 1
ATOM 650 N N . GLY A 1 81 ? 37.784 -15.248 -31.400 1.00 58.22 81 GLY A N 1
ATOM 651 C CA . GLY A 1 81 ? 37.809 -16.563 -32.023 1.00 58.22 81 GLY A CA 1
ATOM 652 C C . GLY A 1 81 ? 38.325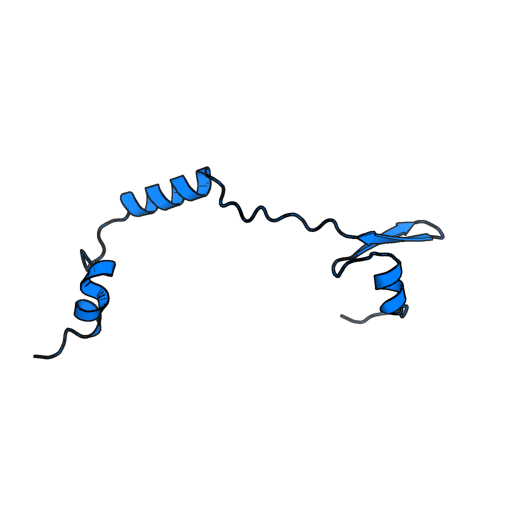 -16.523 -33.454 1.00 58.22 81 GLY A C 1
ATOM 653 O O . GLY A 1 81 ? 37.603 -16.937 -34.355 1.00 58.22 81 GLY A O 1
ATOM 654 N N . LYS A 1 82 ? 39.533 -15.983 -33.653 1.00 42.31 82 LYS A N 1
ATOM 655 C CA . LYS A 1 82 ? 40.548 -16.420 -34.628 1.00 42.31 82 LYS A CA 1
ATOM 656 C C . LYS A 1 82 ? 41.868 -15.709 -34.348 1.00 42.31 82 LYS A C 1
ATOM 658 O O . LYS A 1 82 ? 41.817 -14.500 -34.033 1.00 42.31 82 LYS A O 1
#

Mean predicted aligned error: 16.53 Å

Solvent-accessible surface area (backbone atoms only — not comparable to full-atom values): 5560 Å² total; per-residue (Å²): 137,81,82,88,77,83,82,89,75,59,68,67,56,40,55,73,71,68,46,65,93,51,70,37,81,47,82,52,96,95,46,78,48,79,44,61,45,75,72,77,74,73,68,84,64,74,50,69,66,59,53,51,50,54,51,49,48,62,72,67,48,74,79,58,101,52,88,50,51,89,78,46,41,62,55,76,75,58,57,87,77,129

Radius of gyration: 26.71 Å; Cα contacts (8 Å, |Δi|>4): 34; chains: 1; bounding box: 59×31×57 Å

Nearest PDB structures (foldseek):
  3ic3-assembly3_A  TM=2.112E-01  e=4.193E+00  Rhodopseudomonas palustris
  3ic3-assembly3_C  TM=2.296E-01  e=6.345E+00  Rhodopseudomonas palustris
  3ic3-assembly3_D  TM=1.829E-01  e=7.804E+00  Rhodopseudomonas palustris